Protein AF-A0A1E7ICA6-F1 (afdb_monomer)

pLDDT: mean 81.06, std 16.22, range [45.91, 96.19]

Structure (mmCIF, N/CA/C/O backbone):
data_AF-A0A1E7ICA6-F1
#
_entry.id   AF-A0A1E7ICA6-F1
#
loop_
_atom_site.group_PDB
_atom_site.id
_atom_site.type_symbol
_atom_site.label_atom_id
_atom_site.label_alt_id
_atom_site.label_comp_id
_atom_site.label_asym_id
_atom_site.label_entity_id
_atom_site.label_seq_id
_atom_site.pdbx_PDB_ins_code
_atom_site.Cartn_x
_atom_site.Cartn_y
_atom_site.Cartn_z
_atom_site.occupancy
_atom_site.B_iso_or_equiv
_atom_site.auth_seq_id
_atom_site.auth_comp_id
_atom_site.auth_asym_id
_atom_site.auth_atom_id
_atom_site.pdbx_PDB_model_num
ATOM 1 N N . MET A 1 1 ? 3.878 -24.369 31.122 1.00 50.38 1 MET A N 1
ATOM 2 C CA . MET A 1 1 ? 4.540 -25.127 30.036 1.00 50.38 1 MET A CA 1
ATOM 3 C C . MET A 1 1 ? 6.046 -24.896 30.130 1.00 50.38 1 MET A C 1
ATOM 5 O O . MET A 1 1 ? 6.469 -23.749 30.123 1.00 50.38 1 MET A O 1
ATOM 9 N N . ASN A 1 2 ? 6.853 -25.944 30.334 1.00 70.75 2 ASN A N 1
ATOM 10 C CA . ASN A 1 2 ? 8.290 -25.801 30.605 1.00 70.75 2 ASN A CA 1
ATOM 11 C C . ASN A 1 2 ? 9.080 -25.547 29.310 1.00 70.75 2 ASN A C 1
ATOM 13 O O . ASN A 1 2 ? 9.108 -26.403 28.428 1.00 70.75 2 ASN A O 1
ATOM 17 N N . ARG A 1 3 ? 9.784 -24.406 29.225 1.00 76.00 3 ARG A N 1
ATOM 18 C CA . ARG A 1 3 ? 10.622 -23.997 28.070 1.00 76.00 3 ARG A CA 1
ATOM 19 C C . ARG A 1 3 ? 11.587 -25.086 27.584 1.00 76.00 3 ARG A C 1
ATOM 21 O O . ARG A 1 3 ? 11.830 -25.239 26.394 1.00 76.00 3 ARG A O 1
ATOM 28 N N . ARG A 1 4 ? 12.104 -25.882 28.522 1.00 76.12 4 ARG A N 1
ATOM 29 C CA . ARG A 1 4 ? 13.033 -26.984 28.249 1.00 76.12 4 ARG A CA 1
ATOM 30 C C . ARG A 1 4 ? 12.348 -28.156 27.549 1.00 76.12 4 ARG A C 1
ATOM 32 O O . ARG A 1 4 ? 12.974 -28.816 26.730 1.00 76.12 4 ARG A O 1
ATOM 39 N N . THR A 1 5 ? 11.086 -28.416 27.871 1.00 72.38 5 THR A N 1
ATOM 40 C CA . THR A 1 5 ? 10.302 -29.484 27.247 1.00 72.38 5 THR A CA 1
ATOM 41 C C . THR A 1 5 ? 9.913 -29.090 25.827 1.00 72.38 5 THR A C 1
ATOM 43 O O . THR A 1 5 ? 10.068 -29.898 24.924 1.00 72.38 5 THR A O 1
ATOM 46 N N . PHE A 1 6 ? 9.544 -27.821 25.622 1.00 72.19 6 PHE A N 1
ATOM 47 C CA . PHE A 1 6 ? 9.208 -27.265 24.310 1.00 72.19 6 PHE A CA 1
ATOM 48 C C . PHE A 1 6 ? 10.380 -27.317 23.313 1.00 72.19 6 PHE A C 1
ATOM 50 O O . PHE A 1 6 ? 10.217 -27.763 22.180 1.00 72.19 6 PHE A O 1
ATOM 57 N N . LEU A 1 7 ? 11.587 -26.929 23.743 1.00 71.44 7 LEU A N 1
ATOM 58 C CA . LEU A 1 7 ? 12.776 -26.996 22.881 1.00 71.44 7 LEU A CA 1
ATOM 59 C C . LEU A 1 7 ? 13.154 -28.437 22.519 1.00 71.44 7 LEU A C 1
ATOM 61 O O . LEU A 1 7 ? 13.554 -28.704 21.390 1.00 71.44 7 LEU A O 1
ATOM 65 N N . LYS A 1 8 ? 12.986 -29.380 23.453 1.00 66.50 8 LYS A N 1
ATOM 66 C CA . LYS A 1 8 ? 13.245 -30.802 23.192 1.00 66.50 8 LYS A CA 1
ATOM 67 C C . LYS A 1 8 ? 12.254 -31.395 22.190 1.00 66.50 8 LYS A C 1
ATOM 69 O O . LYS A 1 8 ? 12.672 -32.142 21.314 1.00 66.50 8 LYS A O 1
ATOM 74 N N . THR A 1 9 ? 10.971 -31.043 22.288 1.00 69.62 9 THR A N 1
ATOM 75 C CA . THR A 1 9 ? 9.953 -31.491 21.324 1.00 69.62 9 THR A CA 1
ATOM 76 C C . THR A 1 9 ? 10.170 -30.897 19.935 1.00 69.62 9 THR A C 1
ATOM 78 O O . THR A 1 9 ? 10.014 -31.609 18.949 1.00 69.62 9 THR A O 1
ATOM 81 N N . LEU A 1 10 ? 10.594 -29.630 19.842 1.00 68.62 10 LEU A N 1
ATOM 82 C CA . LEU A 1 10 ? 10.878 -28.983 18.558 1.00 68.62 10 LEU A CA 1
ATOM 83 C C . LEU A 1 10 ? 12.077 -29.634 17.845 1.00 68.62 10 LEU A C 1
ATOM 85 O O . LEU A 1 10 ? 12.023 -29.899 16.648 1.00 68.62 10 LEU A O 1
ATOM 89 N N . TYR A 1 11 ? 13.142 -29.938 18.595 1.00 62.12 11 TYR A N 1
ATOM 90 C CA . TYR A 1 11 ? 14.344 -30.570 18.048 1.00 62.12 11 TYR A CA 1
ATOM 91 C C . TYR A 1 11 ? 14.073 -31.999 17.552 1.00 62.12 11 TYR A C 1
ATOM 93 O O . TYR A 1 11 ? 14.524 -32.371 16.474 1.00 62.12 11 TYR A O 1
ATOM 101 N N . ALA A 1 12 ? 13.280 -32.779 18.295 1.00 58.91 12 ALA A N 1
ATOM 102 C CA . ALA A 1 12 ? 12.903 -34.138 17.900 1.00 58.91 12 ALA A CA 1
ATOM 103 C C . ALA A 1 12 ? 11.997 -34.175 16.652 1.00 58.91 12 ALA A C 1
ATOM 105 O O . ALA A 1 12 ? 12.095 -35.099 15.847 1.00 58.91 12 ALA A O 1
ATOM 106 N N . ALA A 1 13 ? 11.140 -33.163 16.467 1.00 58.19 13 ALA A N 1
ATOM 107 C CA . ALA A 1 13 ? 10.314 -33.042 15.268 1.00 58.19 13 ALA A CA 1
ATOM 108 C C . ALA A 1 13 ? 11.158 -32.734 14.019 1.00 58.19 13 ALA A C 1
ATOM 110 O O . ALA A 1 13 ? 10.912 -33.313 12.966 1.00 58.19 13 ALA A O 1
ATOM 111 N N . ALA A 1 14 ? 12.190 -31.891 14.147 1.00 57.16 14 ALA A N 1
ATOM 112 C CA . ALA A 1 14 ? 13.066 -31.520 13.034 1.00 57.16 14 ALA A CA 1
ATOM 113 C C . ALA A 1 14 ? 13.927 -32.686 12.513 1.00 57.16 14 ALA A C 1
ATOM 115 O O . ALA A 1 14 ? 14.229 -32.741 11.325 1.00 57.16 14 ALA A O 1
ATOM 116 N N . THR A 1 15 ? 14.305 -33.639 13.371 1.00 54.34 15 THR A N 1
ATOM 117 C CA . THR A 1 15 ? 15.059 -34.830 12.942 1.00 54.34 15 THR A CA 1
ATOM 118 C C . THR A 1 15 ? 14.176 -35.905 12.305 1.00 54.34 15 THR A C 1
ATOM 120 O O . THR A 1 15 ? 14.687 -36.774 11.609 1.00 54.34 15 THR A O 1
ATOM 123 N N . ALA A 1 16 ? 12.858 -35.874 12.533 1.00 48.84 16 ALA A N 1
ATOM 124 C CA . ALA A 1 16 ? 11.925 -36.800 11.888 1.00 48.84 16 ALA A CA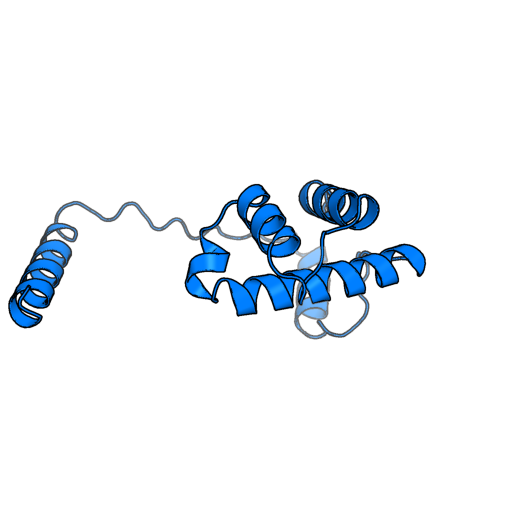 1
ATOM 125 C C . ALA A 1 16 ? 11.621 -36.390 10.435 1.00 48.84 16 ALA A C 1
ATOM 127 O O . ALA A 1 16 ? 11.422 -37.249 9.577 1.00 48.84 16 ALA A O 1
ATOM 128 N N . THR A 1 17 ? 11.639 -35.089 10.136 1.00 51.47 17 THR A N 1
ATOM 129 C CA . THR A 1 17 ? 11.399 -34.552 8.787 1.00 51.47 17 THR A CA 1
ATOM 130 C C . THR A 1 17 ? 12.585 -34.680 7.837 1.00 51.47 17 THR A C 1
ATOM 132 O O . THR A 1 17 ? 12.395 -34.537 6.639 1.00 51.47 17 THR A O 1
ATOM 135 N N . THR A 1 18 ? 13.795 -34.987 8.310 1.00 49.50 18 THR A N 1
ATOM 136 C CA . THR A 1 18 ? 14.936 -35.255 7.414 1.00 49.50 18 THR A CA 1
ATOM 137 C C . THR A 1 18 ? 14.942 -36.682 6.850 1.00 49.50 18 THR A C 1
ATOM 139 O O . THR A 1 18 ? 15.667 -36.947 5.895 1.00 49.50 18 THR A O 1
ATOM 142 N N . LEU A 1 19 ? 14.134 -37.597 7.405 1.00 45.91 19 LEU A N 1
ATOM 143 C CA . LEU A 1 19 ? 14.009 -38.995 6.956 1.00 45.91 19 LEU A CA 1
ATOM 144 C C . LEU A 1 19 ? 12.943 -39.197 5.868 1.00 45.91 19 LEU A C 1
ATOM 146 O O . LEU A 1 19 ? 13.054 -40.122 5.068 1.00 45.91 19 LEU A O 1
ATOM 150 N N . TYR A 1 20 ? 11.939 -38.323 5.809 1.00 49.94 20 TYR A N 1
ATOM 151 C CA . TYR A 1 20 ? 10.967 -38.270 4.719 1.00 49.94 20 TYR A CA 1
ATOM 152 C C . TYR A 1 20 ? 11.349 -37.087 3.844 1.00 49.94 20 TYR A C 1
ATOM 154 O O . TYR A 1 20 ? 11.136 -35.952 4.252 1.00 49.94 20 TYR A O 1
ATOM 162 N N . GLY A 1 21 ? 11.992 -37.377 2.709 1.00 48.19 21 GLY A N 1
ATOM 163 C CA . GLY A 1 21 ? 12.635 -36.405 1.825 1.00 48.19 21 GLY A CA 1
ATOM 164 C C . GLY A 1 21 ? 11.938 -35.047 1.771 1.00 48.19 21 GLY A C 1
ATOM 165 O O . GLY A 1 21 ? 10.723 -34.959 1.589 1.00 48.19 21 GLY A O 1
ATOM 166 N N . LEU A 1 22 ? 12.737 -33.990 1.932 1.00 49.94 22 LEU A N 1
ATOM 167 C CA . LEU A 1 22 ? 12.303 -32.624 1.677 1.00 49.94 22 LEU A CA 1
ATOM 168 C C . LEU A 1 22 ? 11.633 -32.589 0.294 1.00 49.94 22 LEU A C 1
ATOM 170 O O . LEU A 1 22 ? 12.259 -33.037 -0.670 1.00 49.94 22 LEU A O 1
ATOM 174 N N . PRO A 1 23 ? 10.401 -32.068 0.155 1.00 53.47 23 PRO A N 1
ATOM 175 C CA . PRO A 1 23 ? 9.970 -31.614 -1.153 1.00 53.47 23 PRO A CA 1
ATOM 176 C C . PRO A 1 23 ? 11.011 -30.588 -1.598 1.00 53.47 23 PRO A C 1
ATOM 178 O O . PRO A 1 23 ? 11.343 -29.683 -0.827 1.00 53.47 23 PRO A O 1
ATOM 181 N N . GLU A 1 24 ? 11.578 -30.800 -2.786 1.00 53.81 24 GLU A N 1
ATOM 182 C CA . GLU A 1 24 ? 12.445 -29.849 -3.479 1.00 53.81 24 GLU A CA 1
ATOM 183 C C . GLU A 1 24 ? 11.929 -28.436 -3.195 1.00 53.81 24 GLU A C 1
ATOM 185 O O . GLU A 1 24 ? 10.810 -28.082 -3.580 1.00 53.81 24 GLU A O 1
ATOM 190 N N . LEU A 1 25 ? 12.706 -27.649 -2.445 1.00 47.53 25 LEU A N 1
ATOM 191 C CA . LEU A 1 25 ? 12.477 -26.218 -2.336 1.00 47.53 25 LEU A CA 1
ATOM 192 C C . LEU A 1 25 ? 12.719 -25.675 -3.739 1.00 47.53 25 LEU A C 1
ATOM 194 O O . LEU A 1 25 ? 13.852 -25.361 -4.092 1.00 47.53 25 LEU A O 1
ATOM 198 N N . GLY A 1 26 ? 11.662 -25.653 -4.550 1.00 45.97 26 GLY A N 1
ATOM 199 C CA . GLY A 1 26 ? 11.673 -25.080 -5.880 1.00 45.97 26 GLY A CA 1
ATOM 200 C C . GLY A 1 26 ? 12.028 -23.612 -5.744 1.00 45.97 26 GLY A C 1
ATOM 201 O O . GLY A 1 26 ? 11.161 -22.776 -5.490 1.00 45.97 26 GLY A O 1
ATOM 202 N N . TYR A 1 27 ? 13.316 -23.304 -5.867 1.00 50.50 27 TYR A N 1
ATOM 203 C CA . TYR A 1 27 ? 13.752 -21.960 -6.176 1.00 50.50 27 TYR A CA 1
ATOM 204 C C . TYR A 1 27 ? 13.057 -21.616 -7.488 1.00 50.50 27 TYR A C 1
ATOM 206 O O . TYR A 1 27 ? 13.286 -22.257 -8.511 1.00 50.50 27 TYR A O 1
ATOM 214 N N . ALA A 1 28 ? 12.122 -20.670 -7.427 1.00 46.66 28 ALA A N 1
ATOM 215 C CA . ALA A 1 28 ? 11.565 -20.074 -8.622 1.00 46.66 28 ALA A CA 1
ATOM 216 C C . ALA A 1 28 ? 12.733 -19.398 -9.341 1.00 46.66 28 ALA A C 1
ATOM 218 O O . ALA A 1 28 ? 13.136 -18.302 -8.954 1.00 46.66 28 ALA A O 1
ATOM 219 N N . ASP A 1 29 ? 13.318 -20.078 -10.327 1.00 50.44 29 ASP A N 1
ATOM 220 C CA . ASP A 1 29 ? 14.264 -19.454 -11.238 1.00 50.44 29 ASP A CA 1
ATOM 221 C C . ASP A 1 29 ? 13.495 -18.341 -11.956 1.00 50.44 29 ASP A C 1
ATOM 223 O O . ASP A 1 29 ? 12.552 -18.635 -12.704 1.00 50.44 29 ASP A O 1
ATOM 227 N N . PRO A 1 30 ? 13.816 -17.057 -11.706 1.00 57.62 30 PRO A N 1
ATOM 228 C CA . PRO A 1 30 ? 13.158 -15.988 -12.427 1.00 57.62 30 PRO A CA 1
ATOM 229 C C . PRO A 1 30 ? 13.451 -16.195 -13.920 1.00 57.62 30 PRO A C 1
ATOM 231 O O . PRO A 1 30 ? 14.585 -16.538 -14.276 1.00 57.62 30 PRO A O 1
ATOM 234 N N . PRO A 1 31 ? 12.453 -16.028 -14.803 1.00 60.75 31 PRO A N 1
ATOM 235 C CA . PRO A 1 31 ? 12.622 -16.268 -16.229 1.00 60.75 31 PRO A CA 1
ATOM 236 C C . PRO A 1 31 ? 13.840 -15.497 -16.743 1.00 60.75 31 PRO A C 1
ATOM 238 O O . PRO A 1 31 ? 13.904 -14.271 -16.637 1.00 60.75 31 PRO A O 1
ATOM 241 N N . ARG A 1 32 ? 14.837 -16.228 -17.260 1.00 60.41 32 ARG A N 1
ATOM 242 C CA . ARG A 1 32 ? 16.090 -15.637 -17.732 1.00 60.41 32 ARG A CA 1
ATOM 243 C C . ARG A 1 32 ? 15.782 -14.733 -18.933 1.00 60.41 32 ARG A C 1
ATOM 245 O O . ARG A 1 32 ? 15.295 -15.245 -19.944 1.00 60.41 32 ARG A O 1
ATOM 252 N N . PRO A 1 33 ? 16.052 -13.418 -18.856 1.00 61.25 33 PRO A N 1
ATOM 253 C CA . PRO A 1 33 ? 15.774 -12.514 -19.962 1.00 61.25 33 PRO A CA 1
ATOM 254 C C . PRO A 1 33 ? 16.618 -12.900 -21.192 1.00 61.25 33 PRO A C 1
ATOM 256 O O . PRO A 1 33 ? 17.777 -13.288 -21.024 1.00 61.25 33 PRO A O 1
ATOM 259 N N . PRO A 1 34 ? 16.094 -12.789 -22.428 1.00 67.94 34 PRO A N 1
ATOM 260 C CA . PRO A 1 34 ? 16.876 -13.036 -23.643 1.00 67.94 34 PRO A CA 1
ATOM 261 C C . PRO A 1 34 ? 18.099 -12.103 -23.712 1.00 67.94 34 PRO A C 1
ATOM 263 O O . PRO A 1 34 ? 17.999 -10.941 -23.324 1.00 67.94 34 PRO A O 1
ATOM 266 N N . ASP A 1 35 ? 19.239 -12.563 -24.241 1.00 62.94 35 ASP A N 1
ATOM 267 C CA . ASP A 1 35 ? 20.559 -11.897 -24.125 1.00 62.94 35 ASP A CA 1
ATOM 268 C C . ASP A 1 35 ? 20.586 -10.395 -24.475 1.00 62.94 35 ASP A C 1
ATOM 270 O O . ASP A 1 35 ? 21.311 -9.620 -23.850 1.00 62.94 35 ASP A O 1
ATOM 274 N N . LYS A 1 36 ? 19.757 -9.937 -25.425 1.00 62.34 36 LYS A N 1
ATOM 275 C CA . LYS A 1 36 ? 19.649 -8.508 -25.783 1.00 62.34 36 LYS A CA 1
ATOM 276 C C . LYS A 1 36 ? 19.082 -7.645 -24.644 1.00 62.34 36 LYS A C 1
ATOM 278 O O . LYS A 1 36 ? 19.449 -6.483 -24.526 1.00 62.34 36 LYS A O 1
ATOM 283 N N . SER A 1 37 ? 18.232 -8.224 -23.800 1.00 70.12 37 SER A N 1
ATOM 284 C CA . SER A 1 37 ? 17.659 -7.599 -22.602 1.00 70.12 37 SER A CA 1
ATOM 285 C C . SER A 1 37 ? 18.518 -7.780 -21.348 1.00 70.12 37 SER A C 1
ATOM 287 O O . SER A 1 37 ? 18.309 -7.071 -20.370 1.00 70.12 37 SER A O 1
ATOM 289 N N . LEU A 1 38 ? 19.519 -8.673 -21.365 1.00 80.38 38 LEU A N 1
ATOM 290 C CA . LEU A 1 38 ? 20.380 -8.914 -20.204 1.00 80.38 38 LEU A CA 1
ATOM 291 C C . LEU A 1 38 ? 21.227 -7.684 -19.864 1.00 80.38 38 LEU A C 1
ATOM 293 O O . LEU A 1 38 ? 21.392 -7.352 -18.695 1.00 80.38 38 LEU A O 1
ATOM 297 N N . LYS A 1 39 ? 21.739 -6.976 -20.878 1.00 84.38 39 LYS A N 1
ATOM 298 C CA . LYS A 1 39 ? 22.507 -5.742 -20.666 1.00 84.38 39 LYS A CA 1
ATOM 299 C C . LYS A 1 39 ? 21.648 -4.649 -20.029 1.00 84.38 39 LYS A C 1
ATOM 301 O O . LYS A 1 39 ? 22.097 -4.018 -19.077 1.00 84.38 39 LYS A O 1
ATOM 306 N N . ASP A 1 40 ? 20.430 -4.461 -20.534 1.00 81.88 40 ASP A N 1
ATOM 307 C CA . ASP A 1 40 ? 19.482 -3.475 -20.006 1.00 81.88 40 ASP A CA 1
ATOM 308 C C . ASP A 1 40 ? 19.055 -3.848 -18.582 1.00 81.88 40 ASP A C 1
ATOM 310 O O . ASP A 1 40 ? 19.054 -3.004 -17.693 1.00 81.88 40 ASP A O 1
ATOM 314 N N . TYR A 1 41 ? 18.800 -5.134 -18.335 1.00 83.06 41 TYR A N 1
ATOM 315 C CA . TYR A 1 41 ? 18.503 -5.660 -17.007 1.00 83.06 41 TYR A CA 1
ATOM 316 C C . TYR A 1 41 ? 19.639 -5.392 -16.011 1.00 83.06 41 TYR A C 1
ATOM 318 O O . TYR A 1 41 ? 19.406 -4.814 -14.952 1.00 83.06 41 TYR A O 1
ATOM 326 N N . LEU A 1 42 ? 20.880 -5.755 -16.354 1.00 89.06 42 LEU A N 1
ATOM 327 C CA . LEU A 1 42 ? 22.045 -5.528 -15.492 1.00 89.06 42 LEU A CA 1
ATOM 328 C C . LEU A 1 42 ? 22.307 -4.036 -15.267 1.00 89.06 42 LEU A C 1
ATOM 330 O O . LEU A 1 42 ? 22.657 -3.639 -14.159 1.00 89.06 42 LEU A O 1
ATOM 334 N N . HIS A 1 43 ? 22.114 -3.210 -16.296 1.00 87.81 43 HIS A N 1
ATOM 335 C CA . HIS A 1 43 ? 22.229 -1.761 -16.181 1.00 87.81 43 HIS A CA 1
ATOM 336 C C . HIS A 1 43 ? 21.175 -1.180 -15.230 1.00 87.81 43 HIS A C 1
ATOM 338 O O . HIS A 1 43 ? 21.510 -0.330 -14.406 1.00 87.81 43 HIS A O 1
ATOM 344 N N . ASN A 1 44 ? 19.925 -1.644 -15.315 1.00 87.19 44 ASN A N 1
ATOM 345 C CA . ASN A 1 44 ? 18.854 -1.212 -14.419 1.00 87.19 44 ASN A CA 1
ATOM 346 C C . ASN A 1 44 ? 19.120 -1.671 -12.981 1.00 87.19 44 ASN A C 1
ATOM 348 O O . ASN A 1 44 ? 18.996 -0.893 -12.046 1.00 87.19 44 ASN A O 1
ATOM 352 N N . MET A 1 45 ? 19.587 -2.909 -12.802 1.00 86.06 45 MET A N 1
ATOM 353 C CA . MET A 1 45 ? 19.921 -3.451 -11.484 1.00 86.06 45 MET A CA 1
ATOM 354 C C . MET A 1 45 ? 21.101 -2.712 -10.831 1.00 86.06 45 MET A C 1
ATOM 356 O O . MET A 1 45 ? 21.098 -2.496 -9.622 1.00 86.06 45 MET A O 1
ATOM 360 N N . ALA A 1 46 ? 22.092 -2.290 -11.624 1.00 91.00 46 ALA A N 1
ATOM 361 C CA . ALA A 1 46 ? 23.214 -1.484 -11.146 1.00 91.00 46 ALA A CA 1
ATOM 362 C C . ALA A 1 46 ? 22.811 -0.041 -10.797 1.00 91.00 46 ALA A C 1
ATOM 364 O O . ALA A 1 46 ? 23.405 0.553 -9.901 1.00 91.00 46 ALA A O 1
ATOM 365 N N . ASN A 1 47 ? 21.810 0.513 -11.486 1.00 90.25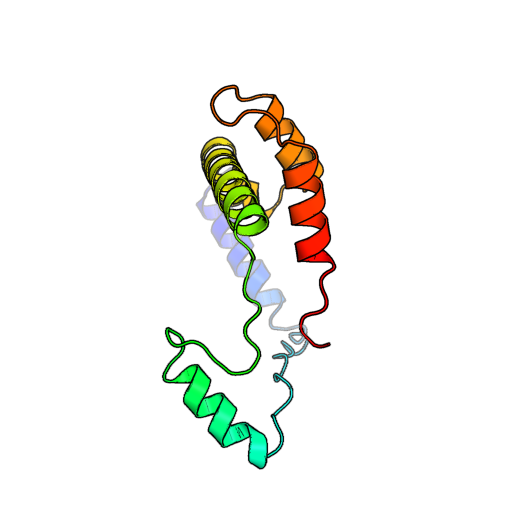 47 ASN A N 1
ATOM 366 C CA . ASN A 1 47 ? 21.383 1.907 -11.360 1.00 90.25 47 ASN A CA 1
ATOM 367 C C . ASN A 1 47 ? 19.927 2.034 -10.887 1.00 90.25 47 ASN A C 1
ATOM 369 O O . ASN A 1 47 ? 19.200 2.870 -11.411 1.00 90.25 47 ASN A O 1
ATOM 373 N N . PHE A 1 48 ? 19.515 1.235 -9.900 1.00 84.56 48 PHE A N 1
ATOM 374 C CA . PHE A 1 48 ? 18.111 1.096 -9.480 1.00 84.56 48 PHE A CA 1
ATOM 375 C C . PHE A 1 48 ? 17.423 2.401 -9.027 1.00 84.56 48 PHE A C 1
ATOM 377 O O . PHE A 1 48 ? 16.198 2.475 -9.015 1.00 84.56 48 PHE A O 1
ATOM 384 N N . ASP A 1 49 ? 18.195 3.414 -8.622 1.00 87.06 49 ASP A N 1
ATOM 385 C CA . ASP A 1 49 ? 17.686 4.734 -8.223 1.00 87.06 49 ASP A CA 1
ATOM 386 C C . ASP A 1 49 ? 17.374 5.654 -9.423 1.00 87.06 49 ASP A C 1
ATOM 388 O O . ASP A 1 49 ? 16.813 6.740 -9.253 1.00 87.06 49 ASP A O 1
ATOM 392 N N . MET A 1 50 ? 17.770 5.270 -10.641 1.00 89.12 50 MET A N 1
ATOM 393 C CA . MET A 1 50 ? 17.538 6.054 -11.853 1.00 89.12 50 MET A CA 1
ATOM 394 C C . MET A 1 50 ? 16.204 5.689 -12.502 1.00 89.12 50 MET A C 1
ATOM 396 O O . MET A 1 50 ? 15.729 4.567 -12.400 1.00 89.12 50 MET A O 1
ATOM 400 N N . ALA A 1 51 ? 15.619 6.638 -13.235 1.00 85.56 51 ALA A N 1
ATOM 401 C CA . ALA A 1 51 ? 14.448 6.343 -14.051 1.00 85.56 51 ALA A CA 1
ATOM 402 C C . ALA A 1 51 ? 14.833 5.397 -15.198 1.00 85.56 51 ALA A C 1
ATOM 404 O O . ALA A 1 51 ? 15.728 5.699 -15.998 1.00 85.56 51 ALA A O 1
ATOM 405 N N . HIS A 1 52 ? 14.129 4.277 -15.300 1.00 86.19 52 HIS A N 1
ATOM 406 C CA . HIS A 1 52 ? 14.328 3.270 -16.325 1.00 86.19 52 HIS A CA 1
ATOM 407 C C . HIS A 1 52 ? 13.204 3.268 -17.355 1.00 86.19 52 HIS A C 1
ATOM 409 O O . HIS A 1 52 ? 12.085 3.751 -17.161 1.00 86.19 52 HIS A O 1
ATOM 415 N N . ARG A 1 53 ? 13.524 2.701 -18.518 1.00 78.62 53 ARG A N 1
ATOM 416 C CA . ARG A 1 53 ? 12.570 2.534 -19.606 1.00 78.62 53 ARG A CA 1
ATOM 417 C C . ARG A 1 53 ? 11.604 1.403 -19.241 1.00 78.62 53 ARG A C 1
ATOM 419 O O . ARG A 1 53 ? 11.965 0.239 -19.367 1.00 78.62 53 ARG A O 1
ATOM 426 N N . GLY A 1 54 ? 10.405 1.768 -18.796 1.00 78.69 54 GLY A N 1
ATOM 427 C CA . GLY A 1 54 ? 9.385 0.835 -18.301 1.00 78.69 54 GLY A CA 1
ATOM 428 C C . GLY A 1 54 ? 8.819 1.212 -16.930 1.00 78.69 54 GLY A C 1
ATOM 429 O O . GLY A 1 54 ? 7.844 0.609 -16.498 1.00 78.69 54 GLY A O 1
ATOM 430 N N . ASP A 1 55 ? 9.385 2.224 -16.264 1.00 85.94 55 ASP A N 1
ATOM 431 C CA . ASP A 1 55 ? 8.887 2.658 -14.961 1.00 85.94 55 ASP A CA 1
ATOM 432 C C . ASP A 1 55 ? 7.475 3.250 -15.054 1.00 85.94 55 ASP A C 1
ATOM 434 O O . ASP A 1 55 ? 7.166 4.092 -15.904 1.00 85.94 55 ASP A O 1
ATOM 438 N N . ILE A 1 56 ? 6.618 2.848 -14.115 1.00 84.25 56 ILE A N 1
ATOM 439 C CA . ILE A 1 56 ? 5.249 3.351 -13.997 1.00 84.25 56 ILE A CA 1
ATOM 440 C C . ILE A 1 56 ? 5.270 4.636 -13.167 1.00 84.25 56 ILE A C 1
ATOM 442 O O . ILE A 1 56 ? 5.477 4.621 -11.952 1.00 84.25 56 ILE A O 1
ATOM 446 N N . ILE A 1 57 ? 5.026 5.771 -13.825 1.00 86.50 57 ILE A N 1
ATOM 447 C CA . ILE A 1 57 ? 5.054 7.089 -13.183 1.00 86.50 57 ILE A CA 1
ATOM 448 C C . ILE A 1 57 ? 3.640 7.503 -12.765 1.00 86.50 57 ILE A C 1
ATOM 450 O O . ILE A 1 57 ? 2.762 7.738 -13.598 1.00 86.50 57 ILE A O 1
ATOM 454 N N . LEU A 1 58 ? 3.427 7.660 -11.457 1.00 85.44 58 LEU A N 1
ATOM 455 C CA . LEU A 1 58 ? 2.161 8.145 -10.907 1.00 85.44 58 LEU A CA 1
ATOM 456 C C . LEU A 1 58 ? 1.976 9.647 -11.155 1.00 85.44 58 LEU A C 1
ATOM 458 O O . LEU A 1 58 ? 2.859 10.462 -10.883 1.00 85.44 58 LEU A O 1
ATOM 462 N N . LYS A 1 59 ? 0.778 10.038 -11.603 1.00 87.00 59 LYS A N 1
ATOM 463 C CA . LYS A 1 59 ? 0.407 11.453 -11.784 1.00 87.00 59 LYS A CA 1
ATOM 464 C C . LYS A 1 59 ? 0.084 12.115 -10.437 1.00 87.00 59 LYS A C 1
ATOM 466 O O . LYS A 1 59 ? -0.251 11.442 -9.465 1.00 87.00 59 LYS A O 1
ATOM 471 N N . GLY A 1 60 ? 0.110 13.451 -10.378 1.00 86.38 60 GLY A N 1
ATOM 472 C CA . GLY A 1 60 ? 0.021 14.226 -9.125 1.00 86.38 60 GLY A CA 1
ATOM 473 C C . GLY A 1 60 ? -1.109 13.824 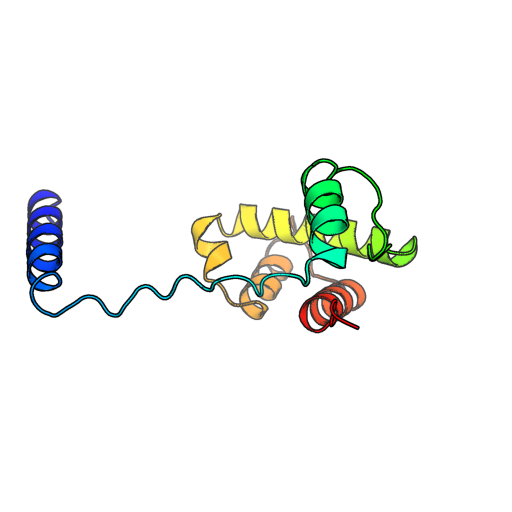-8.162 1.00 86.38 60 GLY A C 1
ATOM 474 O O . GLY A 1 60 ? -0.863 13.670 -6.966 1.00 86.38 60 GLY A O 1
ATOM 475 N N . LYS A 1 61 ? -2.328 13.572 -8.665 1.00 88.56 61 LYS A N 1
ATOM 476 C CA . LYS A 1 61 ? -3.453 13.108 -7.829 1.00 88.56 61 LYS A CA 1
ATOM 477 C C . LYS A 1 61 ? -3.205 11.711 -7.242 1.00 88.56 61 LYS A C 1
ATOM 479 O O . LYS A 1 61 ? -3.430 11.505 -6.054 1.00 88.56 61 LYS A O 1
ATOM 484 N N . GLN A 1 62 ? -2.703 10.772 -8.043 1.00 89.81 62 GLN A N 1
ATOM 485 C CA . GLN A 1 62 ? -2.392 9.411 -7.587 1.00 89.81 62 GLN A CA 1
ATOM 486 C C . GLN A 1 62 ? -1.251 9.406 -6.569 1.00 89.81 62 GLN A C 1
ATOM 488 O O . GLN A 1 62 ? -1.306 8.672 -5.590 1.00 89.81 62 GLN A O 1
ATOM 493 N N . LEU A 1 63 ? -0.253 10.275 -6.742 1.00 92.56 63 LEU A N 1
ATOM 494 C CA . LEU A 1 63 ? 0.841 10.424 -5.785 1.00 92.56 63 LEU A CA 1
ATOM 495 C C . LEU A 1 63 ? 0.340 10.915 -4.418 1.00 92.56 63 LEU A C 1
ATOM 497 O O . LEU A 1 63 ? 0.805 10.438 -3.381 1.00 92.56 63 LEU A O 1
ATOM 501 N N . ALA A 1 64 ? -0.619 11.845 -4.395 1.00 93.69 64 ALA A N 1
ATOM 502 C CA . ALA A 1 64 ? -1.244 12.293 -3.152 1.00 93.69 64 ALA A CA 1
ATOM 503 C C . ALA A 1 64 ? -2.017 11.157 -2.458 1.00 93.69 64 ALA A C 1
ATOM 505 O O . ALA A 1 64 ? -1.872 10.977 -1.247 1.00 93.69 64 ALA A O 1
ATOM 506 N N . ILE A 1 65 ? -2.769 10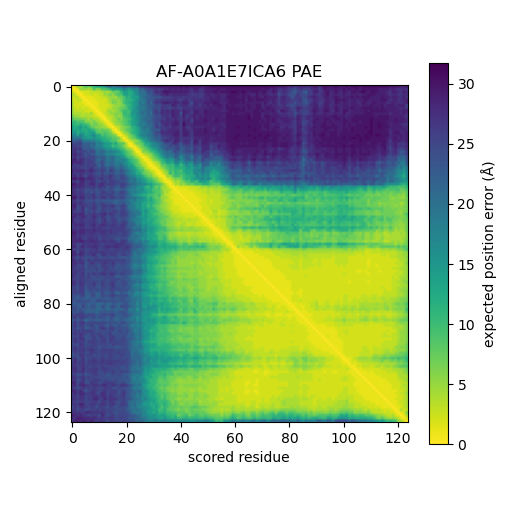.360 -3.229 1.00 95.50 65 ILE A N 1
ATOM 507 C CA . ILE A 1 65 ? -3.490 9.186 -2.719 1.00 95.50 65 ILE A CA 1
ATOM 508 C C . ILE A 1 65 ? -2.499 8.165 -2.154 1.00 95.50 65 ILE A C 1
ATOM 510 O O . ILE A 1 65 ? -2.619 7.799 -0.991 1.00 95.50 65 ILE A O 1
ATOM 514 N N . LEU A 1 66 ? -1.448 7.808 -2.900 1.00 94.62 66 LEU A N 1
ATOM 515 C CA . LEU A 1 66 ? -0.393 6.899 -2.446 1.00 94.62 66 LEU A CA 1
ATOM 516 C C . LEU A 1 66 ? 0.206 7.342 -1.105 1.00 94.62 66 LEU A C 1
ATOM 518 O O . LEU A 1 66 ? 0.335 6.537 -0.183 1.00 94.62 66 LEU A O 1
ATOM 522 N N . LYS A 1 67 ? 0.571 8.624 -0.974 1.00 95.19 67 LYS A N 1
ATOM 523 C CA . LYS A 1 67 ? 1.133 9.163 0.274 1.00 95.19 67 LYS A CA 1
ATOM 524 C C . LYS A 1 67 ? 0.157 9.029 1.444 1.00 95.19 67 LYS A C 1
ATOM 526 O O . LYS A 1 67 ? 0.585 8.675 2.545 1.00 95.19 67 LYS A O 1
ATOM 531 N N . SER A 1 68 ? -1.125 9.307 1.215 1.00 95.69 68 SER A N 1
ATOM 532 C CA . SER A 1 68 ? -2.170 9.177 2.234 1.00 95.69 68 SER A CA 1
ATOM 533 C C . SER A 1 68 ? -2.376 7.716 2.645 1.00 95.69 68 SER A C 1
ATOM 535 O O . SER A 1 68 ? -2.283 7.390 3.832 1.00 95.69 68 SER A O 1
ATOM 537 N N . THR A 1 69 ? -2.519 6.819 1.667 1.00 96.12 69 THR A N 1
ATOM 538 C CA . THR A 1 69 ? -2.670 5.376 1.878 1.00 96.12 69 THR A CA 1
ATOM 539 C C . THR A 1 69 ? -1.480 4.799 2.646 1.00 96.12 69 THR A C 1
ATOM 541 O O . THR A 1 69 ? -1.665 4.148 3.673 1.00 96.12 69 THR A O 1
ATOM 544 N N . LEU A 1 70 ? -0.243 5.101 2.230 1.00 95.62 70 LEU A N 1
ATOM 545 C CA . LEU A 1 70 ? 0.973 4.630 2.906 1.00 95.62 70 LEU A CA 1
ATOM 546 C C . LEU A 1 70 ? 1.073 5.124 4.349 1.00 95.62 70 LEU A C 1
ATOM 548 O O . LEU A 1 70 ? 1.529 4.387 5.226 1.00 95.62 70 LEU A O 1
ATOM 552 N N . LYS A 1 71 ? 0.661 6.367 4.619 1.00 95.81 71 LYS A N 1
ATOM 553 C CA . LYS A 1 71 ? 0.635 6.901 5.983 1.00 95.81 71 LYS A CA 1
ATOM 554 C C . LYS A 1 71 ? -0.303 6.072 6.864 1.00 95.81 71 LYS A C 1
ATOM 556 O O . LYS A 1 71 ? 0.127 5.631 7.930 1.00 95.81 71 LYS A O 1
ATOM 561 N N . LYS A 1 72 ? -1.532 5.813 6.407 1.00 95.25 72 LYS A N 1
ATOM 562 C CA . LYS A 1 72 ? -2.525 5.026 7.157 1.00 95.25 72 LYS A CA 1
ATOM 563 C C . LYS A 1 72 ? -2.113 3.565 7.315 1.00 95.25 72 LYS A C 1
ATOM 565 O O . LYS A 1 72 ? -2.241 3.022 8.410 1.00 95.25 72 LYS A O 1
ATOM 570 N N . LEU A 1 73 ? -1.534 2.945 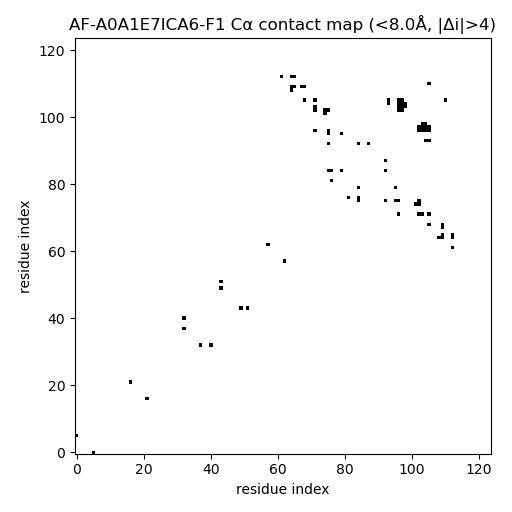6.285 1.00 95.31 73 LEU A N 1
ATOM 571 C CA . LEU A 1 73 ? -0.994 1.583 6.372 1.00 95.31 73 LEU A CA 1
ATOM 572 C C . LEU A 1 73 ? 0.121 1.483 7.418 1.00 95.31 73 LEU A C 1
ATOM 574 O O . LEU A 1 73 ? 0.075 0.611 8.280 1.00 95.31 73 LEU A O 1
ATOM 578 N N . ARG A 1 74 ? 1.072 2.426 7.433 1.00 94.88 74 ARG A N 1
ATOM 579 C CA . ARG A 1 74 ? 2.138 2.461 8.452 1.00 94.88 74 ARG A CA 1
ATOM 580 C C . ARG A 1 74 ? 1.593 2.659 9.861 1.00 94.88 74 ARG A C 1
ATOM 582 O O . ARG A 1 74 ? 2.115 2.073 10.806 1.00 94.88 74 ARG A O 1
ATOM 589 N N . GLN A 1 75 ? 0.574 3.497 10.026 1.00 94.88 75 GLN A N 1
ATOM 590 C CA . GLN A 1 75 ? -0.070 3.675 11.327 1.00 94.88 75 GLN A CA 1
ATOM 591 C C . GLN A 1 75 ? -0.816 2.401 11.750 1.00 94.88 75 GLN A C 1
ATOM 593 O O . GLN A 1 75 ? -0.673 1.980 12.893 1.00 94.88 75 GLN A O 1
ATOM 598 N N . THR A 1 76 ? -1.504 1.735 10.821 1.00 94.69 76 THR A N 1
ATOM 599 C CA . THR A 1 76 ? -2.166 0.441 11.053 1.00 94.69 76 THR A CA 1
ATOM 600 C C . THR A 1 76 ? -1.162 -0.626 11.472 1.00 94.69 76 THR A C 1
ATOM 602 O O . THR A 1 76 ? -1.343 -1.257 12.508 1.00 94.69 76 THR A O 1
ATOM 605 N N . GLN A 1 77 ? -0.045 -0.758 10.757 1.00 95.06 77 GLN A N 1
ATOM 606 C CA . GLN A 1 77 ? 1.042 -1.675 11.103 1.00 95.06 77 GLN A CA 1
ATOM 607 C C . GLN A 1 77 ? 1.623 -1.396 12.497 1.00 95.06 77 GLN A C 1
ATOM 609 O O . GLN A 1 77 ? 1.928 -2.328 13.238 1.00 95.06 77 GLN A O 1
ATOM 614 N N . ARG A 1 78 ? 1.757 -0.122 12.886 1.00 93.81 78 ARG A N 1
ATOM 615 C CA . ARG A 1 78 ? 2.215 0.260 14.233 1.00 93.81 78 ARG A CA 1
ATOM 616 C C . ARG A 1 78 ? 1.197 -0.086 15.319 1.00 93.81 78 ARG A C 1
ATOM 618 O O . ARG A 1 78 ? 1.607 -0.506 16.393 1.00 93.81 78 ARG A O 1
ATOM 625 N N . SER A 1 79 ? -0.096 0.091 15.053 1.00 92.62 79 SER A N 1
ATOM 626 C CA . SER A 1 79 ? -1.170 -0.204 16.010 1.00 92.62 79 SER A CA 1
ATOM 627 C C . SER A 1 79 ? -1.411 -1.702 16.187 1.00 92.62 79 SER A C 1
ATOM 629 O O . SER A 1 79 ? -1.619 -2.157 17.305 1.00 92.62 79 SER A O 1
ATOM 631 N N . VAL A 1 80 ? -1.375 -2.464 15.094 1.00 93.00 80 VAL A N 1
ATOM 632 C CA . VAL A 1 80 ? -1.615 -3.913 15.094 1.00 93.00 80 VAL A CA 1
ATOM 633 C C . VAL A 1 80 ? -0.351 -4.694 15.484 1.00 93.00 80 VAL A C 1
ATOM 635 O O . VAL A 1 80 ? -0.437 -5.784 16.046 1.00 93.00 80 VAL A O 1
ATOM 638 N N . GLY A 1 81 ? 0.826 -4.116 15.234 1.00 93.38 81 GLY A N 1
ATOM 639 C CA . GLY A 1 81 ? 2.129 -4.730 15.459 1.00 93.38 81 GLY A CA 1
ATOM 640 C C . GLY A 1 81 ? 2.660 -5.438 14.210 1.00 93.38 81 GLY A C 1
ATOM 641 O O . GLY A 1 81 ? 1.903 -6.008 13.428 1.00 93.38 81 GLY A O 1
ATOM 642 N N . PHE A 1 82 ? 3.985 -5.427 14.036 1.00 92.94 82 PHE A N 1
ATOM 643 C CA . PHE A 1 82 ? 4.663 -5.910 12.824 1.00 92.94 82 PHE A CA 1
ATOM 644 C C . PHE A 1 82 ? 4.320 -7.358 12.451 1.00 92.94 82 PHE A C 1
ATOM 646 O O . PHE A 1 82 ? 4.060 -7.632 11.286 1.00 92.94 82 PHE A O 1
ATOM 653 N N . GLY A 1 83 ? 4.308 -8.272 13.427 1.00 93.94 83 GLY A N 1
ATOM 654 C CA . GLY A 1 83 ? 4.014 -9.685 13.167 1.00 93.94 83 GLY A CA 1
ATOM 655 C C . GLY A 1 83 ? 2.551 -9.919 12.801 1.00 93.94 83 GLY A C 1
ATOM 656 O O . GLY A 1 83 ? 2.259 -10.600 11.828 1.00 93.94 83 GLY A O 1
ATOM 657 N N . ASN A 1 84 ? 1.631 -9.307 13.547 1.00 93.62 84 ASN A N 1
ATOM 658 C CA . ASN A 1 84 ? 0.204 -9.493 13.312 1.00 93.62 84 ASN A CA 1
ATOM 659 C C . ASN A 1 84 ? -0.249 -8.816 12.005 1.00 93.62 84 ASN A C 1
ATOM 661 O O . ASN A 1 84 ? -1.059 -9.374 11.276 1.00 93.62 84 ASN A O 1
ATOM 665 N N . PHE A 1 85 ? 0.347 -7.676 11.636 1.00 94.81 85 PHE A N 1
ATOM 666 C CA . PHE A 1 85 ? 0.072 -7.006 10.361 1.00 94.81 85 PHE A CA 1
ATOM 667 C C . PHE A 1 85 ? 0.332 -7.896 9.132 1.00 94.81 85 PHE A C 1
ATOM 669 O O . PHE A 1 85 ? -0.341 -7.739 8.122 1.00 94.81 85 PHE A O 1
ATOM 676 N N . ALA A 1 86 ? 1.273 -8.841 9.217 1.00 92.75 86 ALA A N 1
ATOM 677 C CA . ALA A 1 86 ? 1.577 -9.760 8.121 1.00 92.75 86 ALA A CA 1
ATOM 678 C C . ALA A 1 86 ? 0.557 -10.906 7.958 1.00 92.75 86 ALA A C 1
ATOM 680 O O . ALA A 1 86 ? 0.611 -11.616 6.959 1.00 92.75 86 ALA A O 1
ATOM 681 N N . ILE A 1 87 ? -0.327 -11.119 8.940 1.00 95.31 87 ILE A N 1
ATOM 682 C CA . ILE A 1 87 ? -1.229 -12.284 9.005 1.00 95.31 87 ILE A CA 1
ATOM 683 C C . ILE A 1 87 ? -2.701 -11.867 8.891 1.00 95.31 87 ILE A C 1
ATOM 685 O O . ILE A 1 87 ? -3.531 -12.659 8.450 1.00 95.31 87 ILE A O 1
ATOM 689 N N . ILE A 1 88 ? -3.039 -10.639 9.294 1.00 94.38 88 ILE A N 1
ATOM 690 C CA . ILE A 1 88 ? -4.415 -10.139 9.214 1.00 94.38 88 ILE A CA 1
ATOM 691 C C . ILE A 1 88 ? -4.907 -10.059 7.767 1.00 94.38 88 ILE A C 1
ATOM 693 O O . ILE A 1 88 ? -4.142 -9.786 6.840 1.00 94.38 88 ILE A O 1
ATOM 697 N N . SER A 1 89 ? -6.215 -10.242 7.588 1.00 95.00 89 SER A N 1
ATOM 698 C CA . SER A 1 89 ? -6.845 -9.995 6.296 1.00 95.00 89 SER A CA 1
ATOM 699 C C . SER A 1 89 ? -6.882 -8.495 5.977 1.00 95.00 89 SER A C 1
ATOM 701 O O . SER A 1 89 ? -6.757 -7.632 6.856 1.00 95.00 89 SER A O 1
ATOM 703 N N . PHE A 1 90 ? -7.089 -8.165 4.703 1.00 93.19 90 PHE A N 1
ATOM 704 C CA . PHE A 1 90 ? -7.263 -6.778 4.277 1.00 93.19 90 PHE A CA 1
ATOM 705 C C . PHE A 1 90 ? -8.472 -6.115 4.961 1.00 93.19 90 PHE A C 1
ATOM 707 O O . PHE A 1 90 ? -8.369 -4.984 5.442 1.00 93.19 90 PHE A O 1
ATOM 714 N N . ASP A 1 91 ? -9.584 -6.843 5.093 1.00 94.75 91 ASP A N 1
ATOM 715 C CA . ASP A 1 91 ? -10.794 -6.362 5.764 1.00 94.75 91 ASP A CA 1
ATOM 716 C C . ASP A 1 91 ? -10.565 -6.081 7.252 1.00 94.75 91 ASP A C 1
ATOM 718 O O . ASP A 1 91 ? -11.029 -5.057 7.769 1.00 94.75 91 ASP A O 1
ATOM 722 N N . ASP A 1 92 ? -9.792 -6.935 7.929 1.00 94.62 92 ASP A N 1
ATOM 723 C CA . ASP A 1 92 ? -9.374 -6.704 9.313 1.00 94.62 92 ASP A CA 1
ATOM 724 C C . ASP A 1 92 ? -8.515 -5.440 9.413 1.00 94.62 92 ASP A C 1
ATOM 726 O O . ASP A 1 92 ? -8.719 -4.610 10.301 1.00 94.62 92 ASP A O 1
ATOM 730 N N . GLY A 1 93 ? -7.599 -5.232 8.463 1.00 93.62 93 GLY A N 1
ATOM 731 C CA . GLY A 1 93 ? -6.803 -4.008 8.359 1.00 93.62 93 GLY A CA 1
ATOM 732 C C . GLY A 1 93 ? -7.670 -2.749 8.254 1.00 93.62 93 GLY A C 1
ATOM 733 O O . GLY A 1 93 ? -7.463 -1.782 8.997 1.00 93.62 93 GLY A O 1
ATOM 734 N N . LEU A 1 94 ? -8.696 -2.775 7.397 1.00 94.75 94 LEU A N 1
ATOM 735 C CA . LEU A 1 94 ? -9.673 -1.687 7.284 1.00 94.75 94 LEU A CA 1
ATOM 736 C C . LEU A 1 94 ? -10.484 -1.509 8.575 1.00 94.75 94 LEU A C 1
ATOM 738 O O . LEU A 1 94 ? -10.783 -0.378 8.971 1.00 94.75 94 LEU A O 1
ATOM 742 N N . HIS A 1 95 ? -10.840 -2.605 9.247 1.00 94.44 95 HIS A N 1
ATOM 743 C CA . HIS A 1 95 ? -11.544 -2.567 10.525 1.00 94.44 95 HIS A CA 1
ATOM 744 C C . HIS A 1 95 ? -10.703 -1.884 11.612 1.00 94.44 95 HIS A C 1
ATOM 746 O O . HIS A 1 95 ? -11.196 -0.971 12.282 1.00 94.44 95 HIS A O 1
ATOM 752 N N . TYR A 1 96 ? -9.425 -2.248 11.743 1.00 92.88 96 TYR A N 1
ATOM 753 C CA . TYR A 1 96 ? -8.502 -1.611 12.681 1.00 92.88 96 TYR A CA 1
ATOM 754 C C . TYR A 1 96 ? -8.341 -0.116 12.397 1.00 92.88 96 TYR A C 1
ATOM 756 O O . TYR A 1 96 ? -8.479 0.699 13.311 1.00 92.88 96 TYR A O 1
ATOM 764 N N . ALA A 1 97 ? -8.133 0.267 11.136 1.00 92.69 97 ALA A N 1
ATOM 765 C CA . ALA A 1 97 ? -7.993 1.671 10.754 1.00 92.69 97 ALA A CA 1
ATOM 766 C C . ALA A 1 97 ? -9.228 2.518 11.109 1.00 92.69 97 ALA A C 1
ATOM 768 O O . ALA A 1 97 ? -9.092 3.645 11.583 1.00 92.69 97 ALA A O 1
ATOM 769 N N . ARG A 1 98 ? -10.441 1.962 10.958 1.00 93.56 98 ARG A N 1
ATOM 770 C CA . ARG A 1 98 ? -11.687 2.627 11.381 1.00 93.56 98 ARG A CA 1
ATOM 771 C C . ARG A 1 98 ? -11.811 2.759 12.899 1.00 93.56 98 ARG A C 1
ATOM 773 O O . ARG A 1 98 ? -12.412 3.719 13.374 1.00 93.56 98 ARG A O 1
ATOM 780 N N . ARG A 1 99 ? -11.290 1.794 13.662 1.00 91.94 99 ARG A N 1
ATOM 781 C CA . ARG A 1 99 ? -11.446 1.745 15.123 1.00 91.94 99 ARG A CA 1
ATOM 782 C C . ARG A 1 99 ? -10.497 2.693 15.852 1.00 91.94 99 ARG A C 1
ATOM 784 O O . ARG A 1 99 ? -10.875 3.247 16.883 1.00 91.94 99 ARG A O 1
ATOM 791 N N . TYR A 1 100 ? -9.289 2.889 15.329 1.00 91.69 100 TYR A N 1
ATOM 792 C CA . TYR A 1 100 ? -8.302 3.788 15.921 1.00 91.69 100 TYR A CA 1
ATOM 793 C C . TYR A 1 100 ? -8.378 5.181 15.292 1.00 91.69 100 TYR A C 1
ATOM 795 O O . TYR A 1 100 ? -7.995 5.390 14.140 1.00 91.69 100 TYR A O 1
ATOM 803 N N . SER A 1 101 ? -8.798 6.169 16.086 1.00 87.44 101 SER A N 1
ATOM 804 C CA . SER A 1 101 ? -8.897 7.574 15.660 1.00 87.44 101 SER A CA 1
ATOM 805 C C . SER A 1 101 ? -7.566 8.174 15.189 1.00 87.44 101 SER A C 1
ATOM 807 O O . SER A 1 101 ? -7.565 9.103 14.388 1.00 87.44 101 SER A O 1
ATOM 809 N N . SER A 1 102 ? -6.432 7.630 15.643 1.00 87.81 102 SER A N 1
ATOM 810 C CA . SER A 1 102 ? -5.086 8.038 15.222 1.00 87.81 102 SER A CA 1
ATOM 811 C C . SER A 1 102 ? -4.742 7.665 13.774 1.00 87.81 102 SER A C 1
ATOM 813 O O . SER A 1 102 ? -3.858 8.293 13.184 1.00 87.81 102 SER A O 1
ATOM 815 N N . ILE A 1 103 ? -5.419 6.656 13.214 1.00 92.06 103 ILE A N 1
ATOM 816 C CA . ILE A 1 103 ? -5.273 6.202 11.825 1.00 92.06 103 ILE A CA 1
ATOM 817 C C . ILE A 1 103 ? -6.333 6.886 10.958 1.00 92.06 103 ILE A C 1
ATOM 819 O O . ILE A 1 103 ? -6.019 7.513 9.944 1.00 92.06 103 ILE A O 1
ATOM 823 N N . GLY A 1 104 ? -7.591 6.792 11.397 1.00 90.50 104 GLY A N 1
ATOM 824 C CA . GLY A 1 104 ? -8.751 7.234 10.636 1.00 90.50 104 GLY A CA 1
ATOM 825 C C . GLY A 1 104 ? -9.147 6.248 9.533 1.00 90.50 104 GLY A C 1
ATOM 826 O O . GLY A 1 104 ? -8.338 5.479 9.016 1.00 90.50 104 GLY A O 1
ATOM 827 N N . ALA A 1 105 ? -10.425 6.286 9.154 1.00 94.19 105 ALA A N 1
ATOM 828 C CA . ALA A 1 105 ? -10.958 5.429 8.103 1.00 94.19 105 ALA A CA 1
ATOM 829 C C . ALA A 1 105 ? -10.275 5.698 6.751 1.00 94.19 105 ALA A C 1
ATOM 831 O O . ALA A 1 105 ? -9.981 6.849 6.402 1.00 94.19 105 ALA A O 1
ATOM 832 N N . PHE A 1 106 ? -10.052 4.639 5.972 1.00 95.69 106 PHE A N 1
ATOM 833 C CA . PHE A 1 106 ? -9.655 4.780 4.574 1.00 95.69 106 PHE A CA 1
ATOM 834 C C . PHE A 1 106 ? -10.792 5.407 3.760 1.00 95.69 106 PHE A C 1
ATOM 836 O O . PHE A 1 106 ? -11.965 5.091 3.975 1.00 95.69 106 PHE A O 1
ATOM 843 N N . THR A 1 107 ? -10.452 6.318 2.852 1.00 96.19 107 THR A N 1
ATOM 844 C CA . THR A 1 107 ? -11.415 6.898 1.912 1.00 96.19 107 THR A CA 1
ATOM 845 C C . THR A 1 107 ? -11.691 5.921 0.770 1.00 96.19 107 THR A C 1
ATOM 847 O O . THR A 1 107 ? -10.934 4.976 0.547 1.00 96.19 107 THR A O 1
ATOM 850 N N . LYS A 1 108 ? -12.770 6.158 0.016 1.00 95.94 108 LYS A N 1
ATOM 851 C CA . LYS A 1 108 ? -13.096 5.339 -1.157 1.00 95.94 108 LYS A CA 1
ATOM 852 C C . LYS A 1 108 ? -11.960 5.356 -2.189 1.00 95.94 108 LYS A C 1
ATOM 854 O O . LYS A 1 108 ? -11.538 4.290 -2.616 1.00 95.94 108 LYS A O 1
A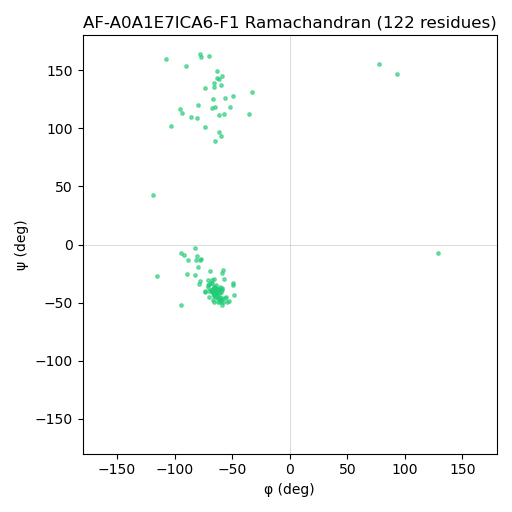TOM 859 N N . ASP A 1 109 ? -11.416 6.537 -2.487 1.00 95.44 109 ASP A N 1
ATOM 860 C CA . ASP A 1 109 ? -10.288 6.712 -3.411 1.00 95.44 109 ASP A CA 1
ATOM 861 C C . ASP A 1 109 ? -9.035 5.935 -2.970 1.00 95.44 109 ASP A C 1
ATOM 863 O O . ASP A 1 109 ? -8.310 5.404 -3.804 1.00 95.44 109 ASP A O 1
ATOM 867 N N . GLU A 1 110 ? -8.761 5.857 -1.663 1.00 95.69 110 GLU A N 1
ATOM 868 C CA . GLU A 1 110 ? -7.625 5.086 -1.142 1.00 95.69 110 GLU A CA 1
ATOM 869 C C . GLU A 1 110 ? -7.842 3.578 -1.298 1.00 95.69 110 GLU A C 1
ATOM 871 O O . GLU A 1 110 ? -6.899 2.863 -1.635 1.00 95.69 110 GLU A O 1
ATOM 876 N N . ILE A 1 111 ? -9.067 3.096 -1.065 1.00 96.06 111 ILE A N 1
ATOM 877 C CA . ILE A 1 111 ? -9.422 1.68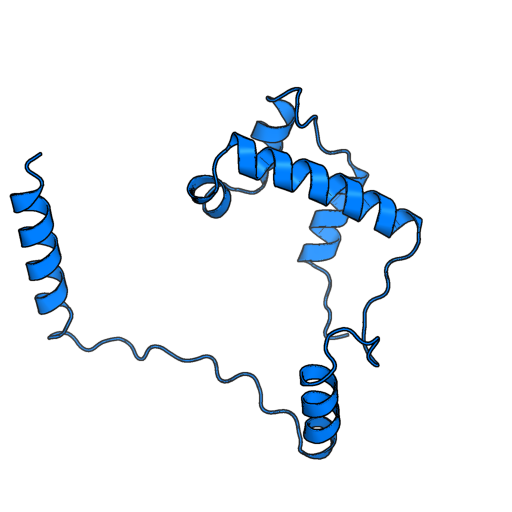0 -1.229 1.00 96.06 111 ILE A CA 1
ATOM 878 C C . ILE A 1 111 ? -9.351 1.280 -2.701 1.00 96.06 111 ILE A C 1
ATOM 880 O O . ILE A 1 111 ? -8.697 0.296 -3.029 1.00 96.06 111 ILE A O 1
ATOM 884 N N . GLU A 1 112 ? -9.944 2.081 -3.583 1.00 95.38 112 GLU A N 1
ATOM 885 C CA . GLU A 1 112 ? -9.896 1.871 -5.032 1.00 95.38 112 GLU A CA 1
ATOM 886 C C . GLU A 1 112 ? -8.456 1.913 -5.560 1.00 95.38 112 GLU A C 1
ATOM 888 O O . GLU A 1 112 ? -8.084 1.121 -6.418 1.00 95.38 112 GLU A O 1
ATOM 893 N N . PHE A 1 113 ? -7.602 2.776 -5.003 1.00 94.19 113 PHE A N 1
ATOM 894 C CA . PHE A 1 113 ? -6.184 2.815 -5.357 1.00 94.19 113 PHE A CA 1
ATOM 895 C C . PHE A 1 113 ? -5.419 1.553 -4.931 1.00 94.19 113 PHE A C 1
ATOM 897 O O . PHE A 1 113 ? -4.559 1.079 -5.676 1.00 94.19 113 PHE A O 1
ATOM 904 N N . MET A 1 114 ? -5.703 1.005 -3.746 1.00 94.69 114 MET A N 1
ATOM 905 C CA . MET A 1 114 ? -5.099 -0.261 -3.309 1.00 94.69 114 MET A CA 1
ATOM 906 C C . MET A 1 114 ? -5.553 -1.424 -4.192 1.00 94.69 114 MET A C 1
ATOM 908 O O . MET A 1 11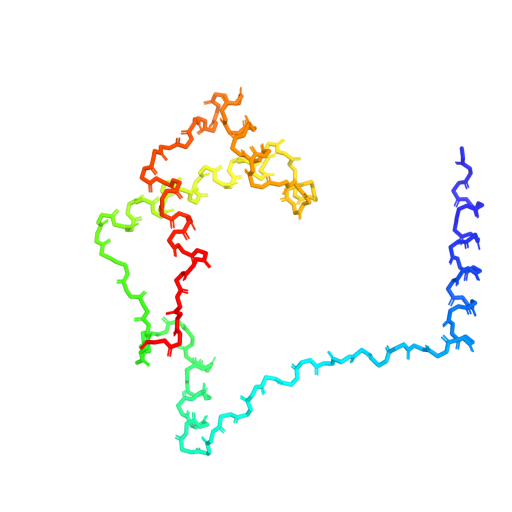4 ? -4.716 -2.218 -4.611 1.00 94.69 114 MET A O 1
ATOM 912 N N . ASP A 1 115 ? -6.843 -1.476 -4.519 1.00 94.12 115 ASP A N 1
ATOM 913 C CA . ASP A 1 115 ? -7.418 -2.499 -5.393 1.00 94.12 115 ASP A CA 1
ATOM 914 C C . ASP A 1 115 ? -6.840 -2.425 -6.814 1.00 94.12 115 ASP A C 1
ATOM 916 O O . ASP A 1 115 ? -6.373 -3.426 -7.359 1.00 94.12 115 ASP A O 1
ATOM 920 N N . TYR A 1 116 ? -6.751 -1.209 -7.364 1.00 91.94 116 TYR A N 1
ATOM 921 C CA . TYR A 1 116 ? -6.063 -0.937 -8.622 1.00 91.94 116 TYR A CA 1
ATOM 922 C C . TYR A 1 116 ? -4.622 -1.445 -8.584 1.00 91.94 116 TYR A C 1
ATOM 924 O O . TYR A 1 116 ? -4.214 -2.158 -9.487 1.00 91.94 116 TYR A O 1
ATOM 932 N N . THR A 1 117 ? -3.857 -1.123 -7.537 1.00 90.31 117 THR A N 1
ATOM 933 C CA . THR A 1 117 ? -2.442 -1.521 -7.430 1.00 90.31 117 THR A CA 1
ATOM 934 C C . THR A 1 117 ? -2.279 -3.041 -7.352 1.00 90.31 117 THR A C 1
ATOM 936 O O . THR A 1 117 ? -1.312 -3.571 -7.887 1.00 90.31 117 THR A O 1
ATOM 939 N N . PHE A 1 118 ? -3.209 -3.742 -6.699 1.00 90.25 118 PHE A N 1
ATOM 940 C CA . PHE A 1 118 ? -3.173 -5.199 -6.571 1.00 90.25 118 PHE A CA 1
ATOM 941 C C . PHE A 1 118 ? -3.479 -5.922 -7.890 1.00 90.25 118 PHE A C 1
ATOM 943 O O . PHE A 1 118 ? -2.880 -6.953 -8.178 1.00 90.25 118 PHE A O 1
ATOM 950 N N . HIS A 1 119 ? -4.388 -5.372 -8.698 1.00 91.88 119 HIS A N 1
ATOM 951 C CA . HIS A 1 119 ? -4.791 -5.953 -9.981 1.00 91.88 119 HIS A CA 1
ATOM 952 C C . HIS A 1 119 ? -4.029 -5.391 -11.185 1.00 91.88 119 HIS A C 1
ATOM 954 O O . HIS A 1 119 ? -4.217 -5.865 -12.306 1.00 91.88 119 HIS A O 1
ATOM 960 N N . PHE A 1 120 ? -3.205 -4.364 -10.982 1.00 88.81 120 PHE A N 1
ATOM 961 C CA . PHE A 1 120 ? -2.467 -3.723 -12.056 1.00 88.81 120 PHE A CA 1
ATOM 962 C C . PHE A 1 120 ? -1.418 -4.678 -12.633 1.00 88.81 120 PHE A C 1
ATOM 964 O O . PHE A 1 120 ? -0.473 -5.077 -11.952 1.00 88.81 120 PHE A O 1
ATOM 971 N N . ASP A 1 121 ? -1.577 -5.010 -13.911 1.00 86.06 121 ASP A N 1
ATOM 972 C CA . ASP A 1 121 ? -0.610 -5.804 -14.654 1.00 86.06 121 ASP A CA 1
ATOM 973 C C . ASP A 1 121 ? 0.555 -4.922 -15.116 1.00 86.06 121 ASP A C 1
ATOM 975 O O . ASP A 1 121 ? 0.407 -4.088 -16.007 1.00 86.06 121 ASP A O 1
ATOM 979 N N . ALA A 1 122 ? 1.719 -5.110 -14.495 1.00 78.56 122 ALA A N 1
ATOM 980 C CA . ALA A 1 122 ? 2.944 -4.392 -14.839 1.00 78.56 122 ALA A CA 1
ATOM 981 C C . ALA A 1 122 ? 3.696 -4.995 -16.042 1.00 78.56 122 ALA A C 1
ATOM 983 O O . 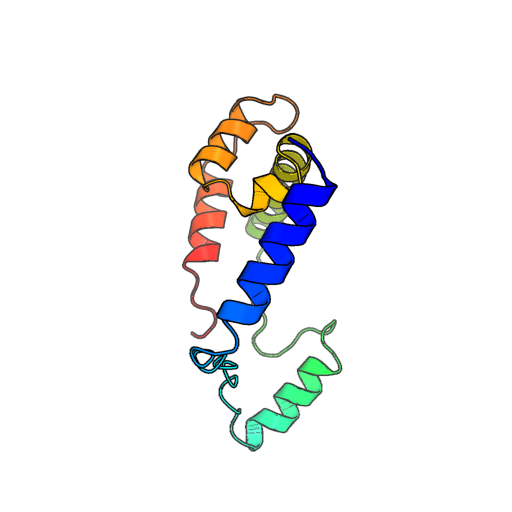ALA A 1 122 ? 4.738 -4.463 -16.423 1.00 78.56 122 ALA A O 1
ATOM 984 N N . ALA A 1 123 ? 3.218 -6.112 -16.605 1.00 72.38 123 ALA A N 1
ATOM 985 C CA . ALA A 1 123 ? 3.821 -6.757 -17.770 1.00 72.38 123 ALA A CA 1
ATOM 986 C C . ALA A 1 123 ? 3.232 -6.284 -19.115 1.00 72.38 123 ALA A C 1
ATOM 988 O O . ALA A 1 123 ? 3.789 -6.631 -20.160 1.00 72.38 123 ALA A O 1
ATOM 989 N N . ASN A 1 124 ? 2.139 -5.509 -19.087 1.00 52.59 124 ASN A N 1
ATOM 990 C CA . ASN A 1 124 ? 1.542 -4.834 -20.249 1.00 52.59 124 ASN A CA 1
ATOM 991 C C . ASN A 1 124 ? 2.127 -3.431 -20.458 1.00 52.59 124 ASN A C 1
ATOM 993 O O . ASN A 1 124 ? 2.372 -3.075 -21.634 1.00 52.59 124 ASN A O 1
#

Foldseek 3Di:
DDPVVVVVVVVVVVVVVVVVDDDPPPPPPPPDDDPVCVVLVVVCVVVVVDDHDLDDDDDPVLVVLVVLLVQLLVVLCVVCDVVRSVVDDPVVSQVSQCVDPVNHHDDPSNVVSVVCVVPPDSPD

Sequence (124 aa):
MNRRTFLKTLYAAATATTLYGLPELGYADPPRPPDKSLKDYLHNMANFDMAHRGDIILKGKQLAILKSTLKKLRQTQRSVGFGNFAIISFDDGLHYARRYSSIGAFTKDEIEFMDYTFHFDAAN

Radius of gyration: 22.14 Å; Cα contacts (8 Å, |Δi|>4): 46; chains: 1; bounding box: 36×53×56 Å

Secondary structure (DSSP, 8-state):
--HHHHHHHHHHHHHHTTTS---------PPPPPHHHHHHHHHHHHTTTS--TT--PPPHHHHHHHHHHHHHHHHHHHHH-HHHHTTS-HHHHHHHHHH-TTT-PPPHHHHHHHHHHHH--TT-

Mean predicted aligned error: 13.55 Å

Nearest PDB structures (foldseek):
  2yf3-assembly3_E  TM=2.846E-01  e=8.635E+00  Deinococcus radiodurans R1 = ATCC 13939 = DSM 20539

Solvent-accessible surface area (backbone atoms only — not comparable to full-atom values): 7710 Å² total; per-residue (Å²): 136,61,69,70,58,55,53,52,53,54,53,58,52,59,63,56,52,70,75,55,71,72,75,78,81,74,72,77,72,73,81,80,64,60,75,85,48,41,60,57,49,54,52,44,68,74,41,68,91,53,95,57,98,84,67,86,81,74,52,74,70,55,47,54,40,50,56,52,45,52,52,37,51,54,45,38,33,66,74,63,29,72,73,52,51,76,69,55,52,72,68,55,53,53,50,51,21,54,70,37,79,92,46,37,62,81,50,70,70,40,52,52,48,52,52,48,62,73,70,55,70,86,88,117